Protein AF-A0A8J1Y4T6-F1 (afdb_monomer_lite)

Radius of gyration: 15.31 Å; chains: 1; bounding box: 36×33×43 Å

Foldseek 3Di:
DLLQCCQAAVVVCPPVLQVSQVVLLVVLLVDPLLCCLVPPVVCLVPPVLVLLQLLLVLLQLLLVCVVVCVVVPPPDCQPPGSNGPCSCVSHSVSNVVSNVVSCVVVVCCVRRCDDSNVVSVVSNVVSVVSD

Structure (mmCIF, N/CA/C/O backbone):
data_AF-A0A8J1Y4T6-F1
#
_entry.id   AF-A0A8J1Y4T6-F1
#
loop_
_atom_site.group_PDB
_atom_site.id
_atom_site.type_symbol
_atom_site.label_atom_id
_atom_site.label_alt_id
_atom_site.label_comp_id
_atom_site.label_asym_id
_atom_site.label_entity_id
_atom_site.label_seq_id
_atom_site.pdbx_PDB_ins_code
_atom_site.Cartn_x
_atom_site.Cartn_y
_atom_site.Cartn_z
_atom_site.occupancy
_atom_site.B_iso_or_equiv
_atom_site.auth_seq_id
_atom_site.auth_comp_id
_atom_site.auth_asym_id
_atom_site.auth_atom_id
_atom_site.pdbx_PDB_model_num
ATOM 1 N N . LYS A 1 1 ? 6.161 -9.423 8.020 1.00 68.19 1 LYS A N 1
ATOM 2 C CA . LYS A 1 1 ? 7.197 -10.428 7.652 1.00 68.19 1 LYS A CA 1
ATOM 3 C C . LYS A 1 1 ? 7.017 -10.944 6.219 1.00 68.19 1 LYS A C 1
ATOM 5 O O . LYS A 1 1 ? 7.971 -10.839 5.467 1.00 68.19 1 LYS A O 1
ATOM 10 N N . LEU A 1 2 ? 5.825 -11.404 5.805 1.00 76.69 2 LEU A N 1
ATOM 11 C CA . LEU A 1 2 ? 5.559 -11.824 4.413 1.00 76.69 2 LEU A CA 1
ATOM 12 C C . LEU A 1 2 ? 5.773 -10.702 3.379 1.00 76.69 2 LEU A C 1
ATOM 14 O O . LEU A 1 2 ? 6.491 -10.904 2.408 1.00 76.69 2 LEU A O 1
ATOM 18 N N . SER A 1 3 ? 5.239 -9.502 3.631 1.00 77.81 3 SER A N 1
ATOM 19 C CA . SER A 1 3 ? 5.452 -8.324 2.770 1.00 77.81 3 SER A CA 1
ATOM 20 C C . SER A 1 3 ? 6.937 -8.012 2.548 1.00 77.81 3 SER A C 1
ATOM 22 O O . SER A 1 3 ? 7.369 -7.807 1.420 1.00 77.81 3 SER A O 1
ATOM 24 N N . GLY A 1 4 ? 7.744 -8.059 3.611 1.00 80.00 4 GLY A N 1
ATOM 25 C CA . GLY A 1 4 ? 9.195 -7.871 3.528 1.00 80.00 4 GLY A CA 1
ATOM 26 C C . GLY A 1 4 ? 9.915 -8.967 2.734 1.00 80.00 4 GLY A C 1
ATOM 27 O O . GLY A 1 4 ? 10.877 -8.674 2.029 1.00 80.00 4 GLY A O 1
ATOM 28 N N . LEU A 1 5 ? 9.441 -10.215 2.800 1.00 80.44 5 LEU A N 1
ATOM 29 C CA . LEU A 1 5 ? 9.997 -11.319 2.011 1.00 80.44 5 LEU A CA 1
ATOM 30 C C . LEU A 1 5 ? 9.659 -11.183 0.524 1.00 80.44 5 LEU A C 1
ATOM 32 O O . LEU A 1 5 ? 10.556 -11.349 -0.297 1.00 80.44 5 LEU A O 1
ATOM 36 N N . LEU A 1 6 ? 8.420 -10.820 0.179 1.00 80.75 6 LEU A N 1
ATOM 37 C CA . LEU A 1 6 ? 8.033 -10.518 -1.206 1.00 80.75 6 LEU A CA 1
ATOM 38 C C . LEU A 1 6 ? 8.850 -9.343 -1.755 1.00 80.75 6 LEU A C 1
ATOM 40 O O . LEU A 1 6 ? 9.384 -9.427 -2.857 1.00 80.75 6 LEU A O 1
ATOM 44 N N . ARG A 1 7 ? 9.046 -8.302 -0.937 1.00 80.81 7 ARG A N 1
ATOM 45 C CA . ARG A 1 7 ? 9.883 -7.140 -1.260 1.00 80.81 7 ARG A CA 1
ATOM 46 C C . ARG A 1 7 ? 11.321 -7.513 -1.601 1.00 80.81 7 ARG A C 1
ATOM 48 O O . ARG A 1 7 ? 11.909 -6.947 -2.513 1.00 80.81 7 ARG A O 1
ATOM 55 N N . GLN A 1 8 ? 11.912 -8.461 -0.882 1.00 82.38 8 GLN A N 1
ATOM 56 C CA . GLN A 1 8 ? 13.320 -8.817 -1.074 1.00 82.38 8 GLN A CA 1
ATOM 57 C C . GLN A 1 8 ? 13.532 -9.950 -2.083 1.00 82.38 8 GLN A C 1
ATOM 59 O O . GLN A 1 8 ? 14.564 -9.991 -2.748 1.00 82.38 8 GLN A O 1
ATOM 64 N N . LYS A 1 9 ? 12.595 -10.898 -2.168 1.00 81.94 9 LYS A N 1
ATOM 65 C CA . LYS A 1 9 ? 12.796 -12.196 -2.823 1.00 81.94 9 LYS A CA 1
ATOM 66 C C . LYS A 1 9 ? 11.585 -12.642 -3.642 1.00 81.94 9 LYS A C 1
ATOM 68 O O . LYS A 1 9 ? 11.276 -13.828 -3.652 1.00 81.94 9 LYS A O 1
ATOM 73 N N . ILE A 1 10 ? 10.921 -11.731 -4.356 1.00 81.31 10 ILE A N 1
ATOM 74 C CA . ILE A 1 10 ? 9.754 -12.064 -5.194 1.00 81.31 10 ILE A CA 1
ATOM 75 C C . ILE A 1 10 ? 9.993 -13.268 -6.120 1.00 81.31 10 ILE A C 1
ATOM 77 O O . ILE A 1 10 ? 9.149 -14.151 -6.214 1.00 81.31 10 ILE A O 1
ATOM 81 N N . THR A 1 11 ? 11.182 -13.384 -6.717 1.00 80.44 11 THR A N 1
ATOM 82 C CA . THR A 1 11 ? 11.516 -14.496 -7.622 1.00 80.44 11 THR A CA 1
ATOM 83 C C . THR A 1 11 ? 11.530 -15.863 -6.935 1.00 80.44 11 THR A C 1
ATOM 85 O O . THR A 1 11 ? 11.382 -16.872 -7.611 1.00 80.44 11 THR A O 1
ATOM 88 N N . ALA A 1 12 ? 11.708 -15.918 -5.611 1.00 81.50 12 ALA A N 1
ATOM 89 C CA . ALA A 1 12 ? 11.666 -17.167 -4.851 1.00 81.50 12 ALA A CA 1
ATOM 90 C C . ALA A 1 12 ? 10.235 -17.686 -4.631 1.00 81.50 12 ALA A C 1
ATOM 92 O O . ALA A 1 12 ? 10.074 -18.852 -4.290 1.00 81.50 12 ALA A O 1
ATOM 93 N N . PHE A 1 13 ? 9.217 -16.839 -4.815 1.00 80.69 13 PHE A N 1
ATOM 94 C CA . PHE A 1 13 ? 7.813 -17.227 -4.676 1.00 80.69 13 PHE A CA 1
ATOM 95 C C . PHE A 1 13 ? 7.242 -17.828 -5.967 1.00 80.69 13 PHE A C 1
ATOM 97 O O . PHE A 1 13 ? 6.284 -18.587 -5.898 1.00 80.69 13 PHE A O 1
ATOM 104 N N . GLY A 1 14 ? 7.817 -17.532 -7.138 1.00 81.69 14 GLY A N 1
ATOM 105 C CA . GLY A 1 14 ? 7.361 -18.102 -8.411 1.00 81.69 14 GLY A CA 1
ATOM 106 C C . GLY A 1 14 ? 5.852 -17.922 -8.626 1.00 81.69 14 GLY A C 1
ATOM 107 O O . GLY A 1 14 ? 5.351 -16.801 -8.589 1.00 81.69 14 GLY A O 1
ATOM 108 N N . HIS A 1 15 ? 5.129 -19.028 -8.815 1.00 80.25 15 HIS A N 1
ATOM 109 C CA . HIS A 1 15 ? 3.671 -19.026 -8.996 1.00 80.25 15 HIS A CA 1
ATOM 110 C C . HIS A 1 15 ? 2.874 -18.721 -7.711 1.00 80.25 15 HIS A C 1
ATOM 112 O O . HIS A 1 15 ? 1.699 -18.374 -7.796 1.00 80.25 15 HIS A O 1
ATOM 118 N N . ASP A 1 16 ? 3.494 -18.776 -6.527 1.00 86.94 16 ASP A N 1
ATOM 119 C CA . ASP A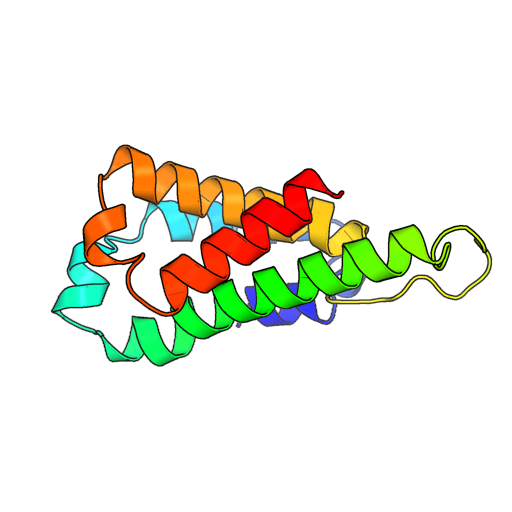 1 16 ? 2.823 -18.532 -5.240 1.00 86.94 16 ASP A CA 1
ATOM 120 C C . ASP A 1 16 ? 2.734 -17.039 -4.868 1.00 86.94 16 ASP A C 1
ATOM 122 O O . ASP A 1 16 ? 2.196 -16.684 -3.809 1.00 86.94 16 ASP A O 1
ATOM 126 N N . VAL A 1 17 ? 3.250 -16.142 -5.721 1.00 88.69 17 VAL A N 1
ATOM 127 C CA . VAL A 1 17 ? 3.143 -14.684 -5.530 1.00 88.69 17 VAL A CA 1
ATOM 128 C C . VAL A 1 17 ? 1.676 -14.272 -5.428 1.00 88.69 17 VAL A C 1
ATOM 130 O O . VAL A 1 17 ? 1.316 -13.583 -4.475 1.00 88.69 17 VAL A O 1
ATOM 133 N N . ASP A 1 18 ? 0.818 -14.759 -6.325 1.00 90.31 18 ASP A N 1
ATOM 134 C CA . ASP A 1 18 ? -0.597 -14.376 -6.369 1.00 90.31 18 ASP A CA 1
ATOM 135 C C . ASP A 1 18 ? -1.342 -14.766 -5.090 1.00 90.31 18 ASP A C 1
ATOM 137 O O . ASP A 1 18 ? -2.093 -13.971 -4.522 1.00 90.31 18 ASP A O 1
ATOM 141 N N . ILE A 1 19 ? -1.105 -15.979 -4.584 1.00 92.44 19 ILE A N 1
ATOM 142 C CA . ILE A 1 19 ? -1.717 -16.451 -3.335 1.00 92.44 19 ILE A CA 1
ATOM 143 C C . ILE A 1 19 ? -1.222 -15.602 -2.161 1.00 92.44 19 ILE A C 1
ATOM 145 O O . ILE A 1 19 ? -2.018 -15.160 -1.332 1.00 92.44 19 ILE A O 1
ATOM 149 N N . SER A 1 20 ? 0.081 -15.321 -2.112 1.00 92.44 20 SER A N 1
ATOM 150 C CA . SER A 1 20 ? 0.685 -14.505 -1.055 1.00 92.44 20 SER A CA 1
ATOM 151 C C . SER A 1 20 ? 0.136 -13.074 -1.046 1.00 92.44 20 SER A C 1
ATOM 153 O O . SER A 1 20 ? -0.158 -12.528 0.019 1.00 92.44 20 SER A O 1
ATOM 155 N N . VAL A 1 21 ? -0.046 -12.477 -2.225 1.00 94.19 21 VAL A N 1
ATOM 156 C CA . VAL A 1 21 ? -0.623 -11.139 -2.402 1.00 94.19 21 VAL A CA 1
ATOM 157 C C . VAL A 1 21 ? -2.090 -11.125 -1.993 1.00 94.19 21 VAL A C 1
ATOM 159 O O . VAL A 1 21 ? -2.482 -10.265 -1.204 1.00 94.19 21 VAL A O 1
ATOM 162 N N . ARG A 1 22 ? -2.883 -12.115 -2.417 1.00 94.75 22 ARG A N 1
ATOM 163 C CA . ARG A 1 22 ? -4.285 -12.251 -1.993 1.00 94.75 22 ARG A CA 1
ATOM 164 C C . ARG A 1 22 ? -4.416 -12.370 -0.479 1.00 94.75 22 ARG A C 1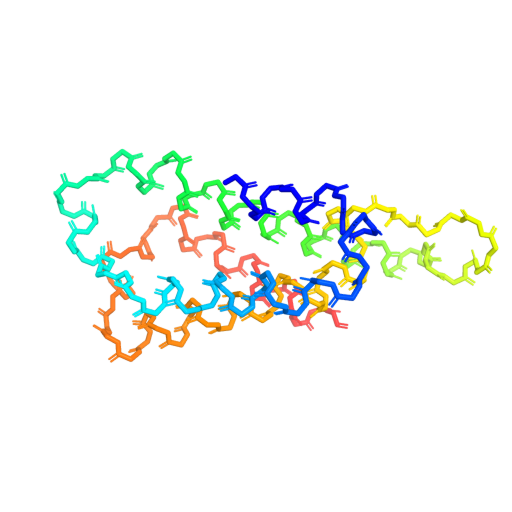
ATOM 166 O O . ARG A 1 22 ? -5.268 -11.709 0.106 1.00 94.75 22 ARG A O 1
ATOM 173 N N . CYS A 1 23 ? -3.548 -13.143 0.173 1.00 94.69 23 CYS A N 1
ATOM 174 C CA . CYS A 1 23 ? -3.519 -13.228 1.633 1.00 94.69 23 CYS A CA 1
ATOM 175 C C . CYS A 1 23 ? -3.279 -11.856 2.279 1.00 94.69 23 CYS A C 1
ATOM 177 O O . CYS A 1 23 ? -3.985 -11.493 3.220 1.00 94.69 23 CYS A O 1
ATOM 179 N N . LEU A 1 24 ? -2.326 -11.069 1.765 1.00 95.00 24 LEU A N 1
ATOM 180 C CA . LEU A 1 24 ? -2.088 -9.706 2.252 1.00 95.00 24 LEU A CA 1
ATOM 181 C C . LEU A 1 24 ? -3.307 -8.806 2.034 1.00 95.00 24 LEU A C 1
ATOM 183 O O . LEU A 1 24 ? -3.702 -8.097 2.954 1.00 95.00 24 LEU A O 1
ATOM 187 N N . GLN A 1 25 ? -3.929 -8.860 0.857 1.00 96.31 25 GLN A N 1
ATOM 188 C CA . GLN A 1 25 ? -5.119 -8.068 0.550 1.00 96.31 25 GLN A CA 1
ATOM 189 C C . GLN A 1 25 ? -6.288 -8.409 1.480 1.00 96.31 25 GLN A C 1
ATOM 191 O O . GLN A 1 25 ? -6.903 -7.492 2.016 1.00 96.31 25 GLN A O 1
ATOM 196 N N . CYS A 1 26 ? -6.563 -9.694 1.719 1.00 96.62 26 CYS A N 1
ATOM 197 C CA . CYS A 1 26 ? -7.615 -10.131 2.639 1.00 96.62 26 CYS A CA 1
ATOM 198 C C . CYS A 1 26 ? -7.339 -9.687 4.080 1.00 96.62 26 CYS A C 1
ATOM 200 O O . CYS A 1 26 ? -8.248 -9.219 4.759 1.00 96.62 26 CYS A O 1
ATOM 202 N N . LEU A 1 27 ? -6.090 -9.798 4.543 1.00 94.69 27 LEU A N 1
ATOM 203 C CA . LEU A 1 27 ? -5.712 -9.350 5.885 1.00 94.69 27 LEU A CA 1
ATOM 204 C C . LEU A 1 27 ? -5.859 -7.836 6.045 1.00 94.69 27 LEU A C 1
ATOM 206 O O . LEU A 1 27 ? -6.339 -7.387 7.078 1.00 94.69 27 LEU A O 1
ATOM 210 N N . VAL A 1 28 ? -5.495 -7.057 5.025 1.00 95.06 28 VAL A N 1
ATOM 211 C CA . VAL A 1 28 ? -5.690 -5.600 5.017 1.00 95.06 28 VAL A CA 1
ATOM 212 C C . VAL A 1 28 ? -7.165 -5.234 5.183 1.00 95.06 28 VAL A C 1
ATOM 214 O O . VAL A 1 28 ? -7.482 -4.381 6.005 1.00 95.06 28 VAL A O 1
ATOM 217 N N . GLN A 1 29 ? -8.065 -5.922 4.478 1.00 95.50 29 GLN A N 1
ATOM 218 C CA . GLN A 1 29 ? -9.515 -5.694 4.576 1.00 95.50 29 GLN A CA 1
ATOM 219 C C . GLN A 1 29 ? -10.105 -6.125 5.929 1.00 95.50 29 GLN A C 1
ATOM 221 O O . GLN A 1 29 ? -11.181 -5.676 6.312 1.00 95.50 29 GLN A O 1
ATOM 226 N N . ALA A 1 30 ? -9.420 -6.999 6.669 1.00 95.00 30 ALA A N 1
ATOM 227 C CA . ALA A 1 30 ? -9.864 -7.463 7.982 1.00 95.00 30 ALA A CA 1
ATOM 228 C C . ALA A 1 30 ? -9.436 -6.535 9.136 1.00 95.00 30 ALA A C 1
ATOM 230 O O . ALA A 1 30 ? -9.843 -6.749 10.277 1.00 95.00 30 ALA A O 1
ATOM 231 N N . ILE A 1 31 ? -8.590 -5.533 8.874 1.00 93.44 31 ILE A N 1
ATOM 232 C CA . ILE A 1 31 ? -8.026 -4.660 9.908 1.00 93.44 31 ILE A CA 1
ATOM 233 C C . ILE A 1 31 ? -8.995 -3.529 10.262 1.00 93.44 31 ILE A C 1
ATOM 235 O O . ILE A 1 31 ? -9.305 -2.694 9.425 1.00 93.44 31 ILE A O 1
ATOM 239 N N . ASP A 1 32 ? -9.381 -3.392 11.528 1.00 95.19 32 ASP A N 1
ATOM 240 C CA . ASP A 1 32 ? -9.983 -2.142 12.007 1.00 95.19 32 ASP A CA 1
ATOM 241 C C . ASP A 1 32 ? -8.874 -1.122 12.312 1.00 95.19 32 ASP A C 1
ATOM 243 O O . ASP A 1 32 ? -8.234 -1.157 13.368 1.00 95.19 32 ASP A O 1
ATOM 247 N N . ALA A 1 33 ? -8.617 -0.216 11.366 1.00 93.50 33 ALA A N 1
ATOM 248 C CA . ALA A 1 33 ? -7.532 0.752 11.496 1.00 93.50 33 ALA A CA 1
ATOM 249 C C . ALA A 1 33 ? -7.764 1.746 12.644 1.00 93.50 33 ALA A C 1
ATOM 251 O O . ALA A 1 33 ? -6.803 2.135 13.305 1.00 93.50 33 ALA A O 1
ATOM 252 N N . ARG A 1 34 ? -9.020 2.108 12.941 1.00 94.62 34 ARG A N 1
ATOM 253 C CA . ARG A 1 34 ? -9.337 2.994 14.069 1.00 94.62 34 ARG A CA 1
ATOM 254 C C . ARG A 1 34 ? -9.015 2.317 15.396 1.00 94.62 34 ARG A C 1
ATOM 256 O O . ARG A 1 34 ? -8.411 2.938 16.273 1.00 94.62 34 ARG A O 1
ATOM 263 N N . ALA A 1 35 ? -9.391 1.046 15.543 1.00 95.12 35 ALA A N 1
ATOM 264 C CA . ALA A 1 35 ? -9.071 0.274 16.738 1.00 95.12 35 ALA A CA 1
ATOM 265 C C . ALA A 1 35 ? -7.553 0.138 16.932 1.00 95.12 35 ALA A C 1
ATOM 267 O O . ALA A 1 35 ? -7.073 0.310 18.053 1.00 95.12 35 ALA A O 1
ATOM 268 N N . ILE A 1 36 ? -6.795 -0.104 15.854 1.00 94.19 36 ILE A N 1
ATOM 269 C CA . ILE A 1 36 ? -5.328 -0.177 15.916 1.00 94.19 36 ILE A CA 1
ATOM 270 C C . ILE A 1 36 ? -4.724 1.167 16.328 1.00 94.19 36 ILE A C 1
ATOM 272 O O . ILE A 1 36 ? -3.922 1.193 17.258 1.00 94.19 36 ILE A O 1
ATOM 276 N N . THR A 1 37 ? -5.114 2.282 15.702 1.00 93.94 37 THR A N 1
ATOM 277 C CA . THR A 1 37 ? -4.565 3.602 16.057 1.00 93.94 37 THR A CA 1
ATOM 278 C C . THR A 1 37 ? -4.830 3.950 17.521 1.00 93.94 37 THR A C 1
ATOM 280 O O . THR A 1 37 ? -3.952 4.483 18.196 1.00 93.94 37 THR A O 1
ATOM 283 N N . LYS A 1 38 ? -6.026 3.631 18.031 1.00 94.44 38 LYS A N 1
ATOM 284 C CA . LYS A 1 38 ? -6.422 3.979 19.399 1.00 94.44 38 LYS A CA 1
ATOM 285 C C . LYS A 1 38 ? -5.789 3.077 20.458 1.00 94.44 38 LYS A C 1
ATOM 287 O O . LYS A 1 38 ? -5.355 3.574 21.493 1.00 94.44 38 LYS A O 1
ATOM 292 N N . ASN A 1 39 ? -5.791 1.766 20.230 1.00 95.56 39 ASN A N 1
ATOM 293 C CA . ASN A 1 39 ? -5.445 0.784 21.260 1.00 95.56 39 ASN A CA 1
ATOM 294 C C . ASN A 1 39 ? -4.001 0.279 21.148 1.00 95.56 39 ASN A C 1
ATOM 296 O O . ASN A 1 39 ? -3.479 -0.270 22.115 1.00 95.56 39 ASN A O 1
ATOM 300 N N . SER A 1 40 ? -3.372 0.430 19.979 1.00 94.81 40 SER A N 1
ATOM 301 C CA . SER A 1 40 ? -2.050 -0.129 19.673 1.00 94.81 40 SER A CA 1
ATOM 302 C C . SER A 1 40 ? -1.224 0.799 18.759 1.00 94.81 40 SER A C 1
ATOM 304 O O . SER A 1 40 ? -0.799 0.395 17.667 1.00 94.81 40 SER A O 1
ATOM 306 N N . PRO A 1 41 ? -0.989 2.066 19.155 1.00 91.94 41 PRO A N 1
ATOM 307 C CA . PRO A 1 41 ? -0.264 3.047 18.338 1.00 91.94 41 PRO A CA 1
ATOM 308 C C . PRO A 1 41 ? 1.175 2.616 17.996 1.00 91.94 41 PRO A C 1
ATOM 310 O O . PRO A 1 41 ? 1.740 3.030 16.980 1.00 91.94 41 PRO A O 1
ATOM 313 N N . GLU A 1 42 ? 1.782 1.744 18.798 1.00 94.31 42 GLU A N 1
ATOM 314 C CA . GLU A 1 42 ? 3.080 1.131 18.527 1.00 94.31 42 GLU A CA 1
ATOM 315 C C . GLU A 1 42 ? 3.072 0.240 17.276 1.00 94.31 42 GLU A C 1
ATOM 317 O O . GLU A 1 42 ? 4.084 0.171 16.574 1.00 94.31 42 GLU A O 1
ATOM 322 N N . ILE A 1 43 ? 1.944 -0.394 16.935 1.00 90.25 43 ILE A N 1
ATOM 323 C CA . ILE A 1 43 ? 1.796 -1.164 15.689 1.00 90.25 43 ILE A CA 1
ATOM 324 C C . ILE A 1 43 ? 1.798 -0.214 14.492 1.00 90.25 43 ILE A C 1
ATOM 326 O O . ILE A 1 43 ? 2.465 -0.482 13.488 1.00 90.25 43 ILE A O 1
ATOM 330 N N . VAL A 1 44 ? 1.114 0.929 14.609 1.00 92.25 44 VAL A N 1
ATOM 331 C CA . VAL A 1 44 ? 1.133 1.966 13.570 1.00 92.25 44 VAL A CA 1
ATOM 332 C C . VAL A 1 44 ? 2.568 2.432 13.331 1.00 92.25 44 VAL A C 1
ATOM 334 O O . VAL A 1 44 ? 3.040 2.396 12.194 1.00 92.25 44 VAL A O 1
ATOM 337 N N . ARG A 1 45 ? 3.304 2.760 14.401 1.00 91.56 45 ARG A N 1
ATOM 338 C CA . ARG A 1 45 ? 4.705 3.205 14.317 1.00 91.56 45 ARG A CA 1
ATOM 339 C C . ARG A 1 45 ? 5.669 2.145 13.787 1.00 91.56 45 ARG A C 1
ATOM 341 O O . ARG A 1 45 ? 6.542 2.470 12.992 1.00 91.56 45 ARG A O 1
ATOM 348 N N . SER A 1 46 ? 5.556 0.900 14.239 1.00 92.44 46 SER A N 1
ATOM 349 C CA . SER A 1 46 ? 6.537 -0.152 13.929 1.00 92.44 46 SER A CA 1
ATOM 350 C C . SER A 1 46 ? 6.248 -0.915 12.637 1.00 92.44 46 SER A C 1
ATOM 352 O O . SER A 1 46 ? 7.156 -1.534 12.085 1.00 92.44 46 SER A O 1
ATOM 354 N N . SER A 1 47 ? 5.002 -0.894 12.151 1.00 90.94 47 SER A N 1
ATOM 355 C CA . SER A 1 47 ? 4.573 -1.714 11.011 1.00 90.94 47 SER A CA 1
ATOM 356 C C . SER A 1 47 ? 3.944 -0.900 9.883 1.00 90.94 47 SER A C 1
ATOM 358 O O . SER A 1 47 ? 4.398 -1.007 8.744 1.00 90.94 47 SER A O 1
ATOM 360 N N . ILE A 1 48 ? 2.938 -0.068 10.175 1.00 93.31 48 ILE A N 1
ATOM 361 C CA . ILE A 1 48 ? 2.214 0.683 9.134 1.00 93.31 48 ILE A CA 1
ATOM 362 C C . ILE A 1 48 ? 3.083 1.810 8.565 1.00 93.31 48 ILE A C 1
ATOM 364 O O . ILE A 1 48 ? 3.260 1.891 7.351 1.00 93.31 48 ILE A O 1
ATOM 368 N N . HIS A 1 49 ? 3.699 2.625 9.425 1.00 93.94 49 HIS A N 1
ATOM 369 C CA . HIS A 1 49 ? 4.594 3.708 9.007 1.00 93.94 49 HIS A CA 1
ATOM 370 C C . HIS A 1 49 ? 5.725 3.218 8.094 1.00 93.94 49 HIS A C 1
ATOM 372 O O . HIS A 1 49 ? 5.850 3.740 6.981 1.00 93.94 49 HIS A O 1
ATOM 378 N N . PRO A 1 50 ? 6.521 2.202 8.488 1.00 94.00 50 PRO A N 1
ATOM 379 C CA . PRO A 1 50 ? 7.583 1.690 7.637 1.00 94.00 50 PRO A CA 1
ATOM 380 C C . PRO A 1 50 ? 7.054 1.081 6.342 1.00 94.00 50 PRO A C 1
ATOM 382 O O . PRO A 1 50 ? 7.727 1.180 5.324 1.00 94.00 50 PRO A O 1
ATOM 385 N N . PHE A 1 51 ? 5.872 0.455 6.339 1.00 94.25 51 PHE A N 1
ATOM 386 C CA . PHE A 1 51 ? 5.294 -0.086 5.108 1.00 94.25 51 PHE A CA 1
ATOM 387 C C . PHE A 1 51 ? 5.044 1.015 4.069 1.00 94.25 51 PHE A C 1
ATOM 389 O O . PHE A 1 51 ? 5.545 0.907 2.953 1.00 94.25 51 PHE A O 1
ATOM 396 N N . PHE A 1 52 ? 4.344 2.089 4.442 1.00 96.25 52 PHE A N 1
ATOM 397 C CA . PHE A 1 52 ? 4.048 3.196 3.525 1.00 96.25 52 PHE A CA 1
ATOM 398 C C . PHE A 1 52 ? 5.301 3.969 3.102 1.00 96.25 52 PHE A C 1
ATOM 400 O O . PHE A 1 52 ? 5.420 4.343 1.939 1.00 96.25 52 PHE A O 1
ATOM 407 N N . HIS A 1 53 ? 6.260 4.172 4.009 1.00 95.81 53 HIS A N 1
ATOM 408 C CA . HIS A 1 53 ? 7.526 4.823 3.659 1.00 95.81 53 HIS A CA 1
ATOM 409 C C . HIS A 1 53 ? 8.345 3.979 2.678 1.00 95.81 53 HIS A C 1
ATOM 411 O O . HIS A 1 53 ? 8.769 4.490 1.647 1.00 95.81 53 HIS A O 1
ATOM 417 N N . ASN A 1 54 ? 8.485 2.674 2.935 1.00 94.75 54 ASN A N 1
ATOM 418 C CA . ASN A 1 54 ? 9.156 1.775 1.995 1.00 94.75 54 ASN A CA 1
ATOM 419 C C . ASN A 1 54 ? 8.425 1.722 0.649 1.00 94.75 54 ASN A C 1
ATOM 421 O O . ASN A 1 54 ? 9.080 1.704 -0.383 1.00 94.75 54 ASN A O 1
ATOM 425 N N . ALA A 1 55 ? 7.088 1.725 0.644 1.00 95.25 55 ALA A N 1
ATOM 426 C CA . ALA A 1 55 ? 6.301 1.759 -0.585 1.00 95.25 55 ALA A CA 1
ATOM 427 C C . ALA A 1 55 ? 6.568 3.033 -1.403 1.00 95.25 55 ALA A C 1
ATOM 429 O O . ALA A 1 55 ? 6.750 2.955 -2.616 1.00 95.25 55 ALA A O 1
ATOM 430 N N . ALA A 1 56 ? 6.628 4.193 -0.741 1.00 96.12 56 ALA A N 1
ATOM 431 C CA . ALA A 1 56 ? 6.976 5.456 -1.381 1.00 96.12 56 ALA A CA 1
ATOM 432 C C . ALA A 1 56 ? 8.388 5.408 -1.985 1.00 96.12 56 ALA A C 1
ATOM 434 O O . ALA A 1 56 ? 8.564 5.736 -3.158 1.00 96.12 56 ALA A O 1
ATOM 435 N N . ASP A 1 57 ? 9.378 4.960 -1.210 1.00 94.19 57 ASP A N 1
ATOM 436 C CA . ASP A 1 57 ? 10.771 4.880 -1.653 1.00 94.19 57 ASP A CA 1
ATOM 437 C C . ASP A 1 57 ? 10.948 3.883 -2.809 1.00 94.19 57 ASP A C 1
ATOM 439 O O . ASP A 1 57 ? 11.623 4.188 -3.794 1.00 94.19 57 ASP A O 1
ATOM 443 N N . ASP A 1 58 ? 10.302 2.716 -2.734 1.00 91.81 58 ASP A N 1
ATOM 444 C CA . ASP A 1 58 ? 10.339 1.680 -3.771 1.00 91.81 58 ASP A CA 1
ATOM 445 C C . ASP A 1 58 ? 9.762 2.190 -5.100 1.00 91.81 58 ASP A C 1
ATOM 447 O O . ASP A 1 58 ? 10.357 1.975 -6.162 1.00 91.81 58 ASP A O 1
ATOM 451 N N . LEU A 1 59 ? 8.632 2.906 -5.055 1.00 94.06 59 LEU A N 1
ATOM 452 C CA . LEU A 1 59 ? 8.009 3.504 -6.238 1.00 94.06 59 LEU A CA 1
ATOM 453 C C . LEU A 1 59 ? 8.868 4.623 -6.827 1.00 94.06 59 LEU A C 1
ATOM 455 O O . LEU A 1 59 ? 9.115 4.621 -8.031 1.00 94.06 59 LEU A O 1
ATOM 459 N N . LEU A 1 60 ? 9.380 5.538 -5.997 1.00 93.00 60 LEU A N 1
ATOM 460 C CA . LEU A 1 60 ? 10.258 6.624 -6.448 1.00 93.00 60 LEU A CA 1
ATOM 461 C C . LEU A 1 60 ? 11.528 6.085 -7.114 1.00 93.00 60 LEU A C 1
ATOM 463 O O . LEU A 1 60 ? 11.932 6.562 -8.175 1.00 93.00 60 LEU A O 1
ATOM 467 N N . GLN A 1 61 ? 12.139 5.054 -6.530 1.00 90.88 61 GLN A N 1
ATOM 468 C CA . GLN A 1 61 ? 13.292 4.388 -7.128 1.00 90.88 61 GLN A CA 1
ATOM 469 C C . GLN A 1 61 ? 12.926 3.686 -8.437 1.00 90.88 61 GLN A C 1
ATOM 471 O O . GLN A 1 61 ? 13.699 3.729 -9.391 1.00 90.88 61 GLN A O 1
ATOM 476 N N . THR A 1 62 ? 11.752 3.057 -8.519 1.00 89.25 62 THR A N 1
ATOM 477 C CA . THR A 1 62 ? 11.281 2.410 -9.753 1.00 89.25 62 THR A CA 1
ATOM 478 C C . THR A 1 62 ? 11.084 3.430 -10.876 1.00 89.25 62 THR A C 1
ATOM 480 O O . THR A 1 62 ? 11.610 3.220 -11.968 1.00 89.25 62 THR A O 1
ATOM 483 N N . VAL A 1 63 ? 10.435 4.567 -10.593 1.00 89.56 63 VAL A N 1
ATOM 484 C CA . VAL A 1 63 ? 10.300 5.704 -11.523 1.00 89.56 63 VAL A CA 1
ATOM 485 C C . VAL A 1 63 ? 11.671 6.181 -11.998 1.00 89.56 63 VAL A C 1
ATOM 487 O O . VAL A 1 63 ? 11.910 6.280 -13.199 1.00 89.56 63 VAL A O 1
ATOM 490 N N . HIS A 1 64 ? 12.600 6.423 -11.070 1.00 89.44 64 HIS A N 1
ATOM 491 C CA . HIS A 1 64 ? 13.949 6.868 -11.415 1.00 89.44 64 HIS A CA 1
ATOM 492 C C . HIS A 1 64 ? 14.656 5.877 -12.353 1.00 89.44 64 HIS A C 1
ATOM 494 O O . HIS A 1 64 ? 15.225 6.269 -13.370 1.00 89.44 64 HIS A O 1
ATOM 500 N N . ASN A 1 65 ? 14.566 4.579 -12.052 1.00 86.38 65 ASN A N 1
ATOM 501 C CA . ASN A 1 65 ? 15.156 3.519 -12.868 1.00 86.38 65 ASN A CA 1
ATOM 502 C C . ASN A 1 65 ? 14.551 3.446 -14.278 1.00 86.38 65 ASN A C 1
ATOM 504 O O . ASN A 1 65 ? 15.274 3.148 -15.231 1.00 86.38 65 ASN A O 1
ATOM 508 N N . LEU A 1 66 ? 13.247 3.708 -14.416 1.00 83.81 66 LEU A N 1
ATOM 509 C CA . LEU A 1 66 ? 12.569 3.794 -15.712 1.00 83.81 66 LEU A CA 1
ATOM 510 C C . LEU A 1 66 ? 13.074 4.997 -16.514 1.00 83.81 66 LEU A C 1
ATOM 512 O O . LEU A 1 66 ? 13.451 4.838 -17.673 1.00 83.81 66 LEU A O 1
ATOM 516 N N . GLN A 1 67 ? 13.163 6.168 -15.883 1.00 86.62 67 GLN A N 1
ATOM 517 C CA . GLN A 1 67 ? 13.591 7.411 -16.532 1.00 86.62 67 GLN A CA 1
ATOM 518 C C . GLN A 1 67 ? 15.026 7.351 -17.068 1.00 86.62 67 GLN A C 1
ATOM 520 O O . GLN A 1 67 ? 15.294 7.856 -18.154 1.00 86.62 67 GLN A O 1
ATOM 525 N N . ILE A 1 68 ? 15.949 6.705 -16.349 1.00 85.81 68 ILE A N 1
ATOM 526 C CA . ILE A 1 68 ? 17.344 6.555 -16.801 1.00 85.81 68 ILE A CA 1
ATOM 527 C C . ILE A 1 68 ? 17.545 5.389 -17.786 1.00 85.81 68 ILE A C 1
ATOM 529 O O . ILE A 1 68 ? 18.681 5.044 -18.104 1.00 85.81 68 ILE A O 1
ATOM 533 N N . GLY A 1 69 ? 16.468 4.730 -18.235 1.00 78.31 69 GLY A N 1
ATOM 534 C CA . GLY A 1 69 ? 16.551 3.598 -19.162 1.00 78.31 69 GLY A CA 1
ATOM 535 C C . GLY A 1 69 ? 17.195 2.348 -18.554 1.00 78.31 69 GLY A C 1
ATOM 536 O O . GLY A 1 69 ? 17.699 1.483 -19.273 1.00 78.31 69 GLY A O 1
ATOM 537 N N . ARG A 1 70 ? 17.185 2.191 -17.222 1.00 71.25 70 ARG A N 1
ATOM 538 C CA . ARG A 1 70 ? 17.847 1.052 -16.560 1.00 71.25 70 ARG A CA 1
ATOM 539 C C . ARG A 1 70 ? 17.241 -0.297 -16.955 1.00 71.25 70 ARG A C 1
ATOM 541 O O . ARG A 1 70 ? 17.919 -1.319 -16.886 1.00 71.25 70 ARG A O 1
ATOM 548 N N . PHE A 1 71 ? 15.988 -0.294 -17.409 1.00 66.62 71 PHE A N 1
ATOM 549 C CA . PHE A 1 71 ? 15.271 -1.485 -17.866 1.00 66.62 71 PHE A CA 1
ATOM 550 C C . PHE A 1 71 ? 15.390 -1.753 -19.379 1.00 66.62 71 PHE A C 1
ATOM 552 O O . PHE A 1 71 ? 15.056 -2.852 -19.813 1.00 66.62 71 PHE A O 1
ATOM 559 N N . SER A 1 72 ? 15.897 -0.814 -20.194 1.00 57.97 72 SER A N 1
ATOM 560 C CA . SER A 1 72 ? 15.993 -0.989 -21.658 1.00 57.97 72 SER A CA 1
ATOM 561 C C . SER A 1 72 ? 17.164 -1.868 -22.125 1.00 57.97 72 SER A C 1
ATOM 563 O O . SER A 1 72 ? 17.202 -2.284 -23.283 1.00 57.97 72 SER A O 1
ATOM 565 N N . HIS A 1 73 ? 18.104 -2.220 -21.243 1.00 54.94 73 HIS A N 1
ATOM 566 C CA . HIS A 1 73 ? 19.222 -3.118 -21.559 1.00 54.94 73 HIS A CA 1
ATOM 567 C C . HIS A 1 73 ? 18.929 -4.551 -21.077 1.00 54.94 73 HIS A C 1
ATOM 569 O O . HIS A 1 73 ? 19.412 -5.018 -20.047 1.00 54.94 73 HIS A O 1
ATOM 575 N N . VAL A 1 74 ? 18.096 -5.254 -21.851 1.00 53.91 74 VAL A N 1
ATOM 576 C CA . VAL A 1 74 ? 17.445 -6.550 -21.548 1.00 53.91 74 VAL A CA 1
ATOM 577 C C . VAL A 1 74 ? 18.390 -7.768 -21.636 1.00 53.91 74 VAL A C 1
ATOM 579 O O . VAL A 1 74 ? 18.025 -8.831 -22.128 1.00 53.91 74 VAL A O 1
ATOM 582 N N . LYS A 1 75 ? 19.630 -7.679 -21.143 1.00 48.06 75 LYS A N 1
ATOM 583 C CA . LYS A 1 75 ? 20.478 -8.872 -20.948 1.00 48.06 75 LYS A CA 1
ATOM 584 C C . LYS A 1 75 ? 21.214 -8.818 -19.611 1.00 48.06 75 LYS A C 1
ATOM 586 O O . LYS A 1 75 ? 22.374 -8.442 -19.538 1.00 48.06 75 LYS A O 1
ATOM 591 N N . GLY A 1 76 ? 20.527 -9.255 -18.553 1.00 48.47 76 GLY A N 1
ATOM 592 C CA . GLY A 1 76 ? 21.173 -9.789 -17.345 1.00 48.47 76 GLY A CA 1
ATOM 593 C C . GLY A 1 76 ? 21.013 -8.991 -16.050 1.00 48.47 76 GLY A C 1
ATOM 594 O O . GLY A 1 76 ? 21.120 -9.586 -14.982 1.00 48.47 76 GLY A O 1
ATOM 595 N N . THR A 1 77 ? 20.683 -7.699 -16.100 1.00 46.56 77 THR A N 1
ATOM 596 C CA . THR A 1 77 ? 20.543 -6.845 -14.902 1.00 46.56 77 THR A CA 1
ATOM 597 C C . THR A 1 77 ? 19.104 -6.390 -14.679 1.00 46.56 77 THR A C 1
ATOM 599 O O . THR A 1 77 ? 18.828 -5.205 -14.527 1.00 46.56 77 THR A O 1
ATOM 602 N N . ILE A 1 78 ? 18.164 -7.340 -14.630 1.00 56.44 78 ILE A N 1
ATOM 603 C CA . ILE A 1 78 ? 16.869 -7.070 -13.991 1.00 56.44 78 ILE A CA 1
ATOM 604 C C . ILE A 1 78 ? 17.184 -6.765 -12.533 1.00 56.44 78 ILE A C 1
ATOM 606 O O . ILE A 1 78 ? 17.820 -7.565 -11.845 1.00 56.44 78 ILE A O 1
ATOM 610 N N . THR A 1 79 ? 16.781 -5.599 -12.061 1.00 55.97 79 THR A N 1
ATOM 611 C CA . THR A 1 79 ? 16.971 -5.218 -10.667 1.00 55.97 79 THR A CA 1
ATOM 612 C C . THR A 1 79 ? 16.072 -6.098 -9.836 1.00 55.97 79 THR A C 1
ATOM 614 O O . THR A 1 79 ? 14.867 -5.914 -9.844 1.00 55.97 79 THR A O 1
ATOM 617 N N . ARG A 1 80 ? 16.636 -7.129 -9.208 1.00 61.62 80 ARG A N 1
ATOM 618 C CA . ARG A 1 80 ? 15.875 -8.112 -8.433 1.00 61.62 80 ARG A CA 1
ATOM 619 C C . ARG A 1 80 ? 15.502 -7.501 -7.081 1.00 61.62 80 ARG A C 1
ATOM 621 O O . ARG A 1 80 ? 16.367 -6.948 -6.407 1.00 61.62 80 ARG A O 1
ATOM 628 N N . GLY A 1 81 ? 14.235 -7.615 -6.680 1.00 65.75 81 GLY A N 1
ATOM 629 C CA . GLY A 1 81 ? 13.746 -7.168 -5.370 1.00 65.75 81 GLY A CA 1
ATOM 630 C C . GLY A 1 81 ? 12.837 -5.935 -5.423 1.00 65.75 81 GLY A C 1
ATOM 631 O O . GLY A 1 81 ? 12.021 -5.799 -6.333 1.00 65.75 81 GLY A O 1
ATOM 632 N N . ALA A 1 82 ? 12.978 -5.055 -4.429 1.00 60.97 82 ALA A N 1
ATOM 633 C CA . ALA A 1 82 ? 11.991 -4.039 -4.043 1.00 60.97 82 ALA A CA 1
ATOM 634 C C . ALA A 1 82 ? 11.723 -2.940 -5.085 1.00 60.97 82 ALA A C 1
ATOM 636 O O . ALA A 1 82 ? 10.696 -2.279 -5.039 1.00 60.97 82 ALA A O 1
ATOM 637 N N . THR A 1 83 ? 12.647 -2.745 -6.024 1.00 70.56 83 THR A N 1
ATOM 638 C CA . THR A 1 83 ? 12.577 -1.717 -7.078 1.00 70.56 83 THR A CA 1
ATOM 639 C C . THR A 1 83 ? 12.454 -2.334 -8.472 1.00 70.56 83 THR A C 1
ATOM 641 O O . THR A 1 83 ? 12.739 -1.694 -9.484 1.00 70.56 83 THR A O 1
ATOM 644 N N . SER A 1 84 ? 12.086 -3.619 -8.524 1.00 79.56 84 SER A N 1
ATOM 645 C CA . SER A 1 84 ? 11.741 -4.308 -9.765 1.00 79.56 84 SER A CA 1
ATOM 646 C C . SER A 1 84 ? 10.341 -3.907 -10.219 1.00 79.56 84 SER A C 1
ATOM 648 O O . SER A 1 84 ? 9.432 -3.778 -9.396 1.00 79.56 84 SER A O 1
ATOM 650 N N . VAL A 1 85 ? 10.157 -3.768 -11.534 1.00 81.62 85 VAL A N 1
ATOM 651 C CA . VAL A 1 85 ? 8.828 -3.541 -12.125 1.00 81.62 85 VAL A CA 1
ATOM 652 C C . VAL A 1 85 ? 7.877 -4.683 -11.748 1.00 81.62 85 VAL A C 1
ATOM 654 O O . VAL A 1 85 ? 6.734 -4.421 -11.386 1.00 81.62 85 VAL A O 1
ATOM 657 N N . ASP A 1 86 ? 8.374 -5.925 -11.711 1.00 84.62 86 ASP A N 1
ATOM 658 C CA . ASP A 1 86 ? 7.600 -7.101 -11.300 1.00 84.62 86 ASP A CA 1
ATOM 659 C C . ASP A 1 86 ? 7.092 -6.994 -9.858 1.00 84.62 86 ASP A C 1
ATOM 661 O O . ASP A 1 86 ? 5.924 -7.260 -9.599 1.00 84.62 86 ASP A O 1
ATOM 665 N N . TYR A 1 87 ? 7.928 -6.577 -8.901 1.00 87.44 87 TYR A N 1
ATOM 666 C CA . TYR A 1 87 ? 7.486 -6.405 -7.513 1.00 87.44 87 TYR A CA 1
ATOM 667 C C . TYR A 1 87 ? 6.456 -5.289 -7.373 1.00 87.44 87 TYR A C 1
ATOM 669 O O . TYR A 1 87 ? 5.447 -5.470 -6.686 1.00 87.44 87 TYR A O 1
ATOM 677 N N . VAL A 1 88 ? 6.684 -4.152 -8.033 1.00 90.31 88 VAL A N 1
ATOM 678 C CA . VAL A 1 88 ? 5.725 -3.046 -8.007 1.00 90.31 88 VAL A CA 1
ATOM 679 C C . VAL A 1 88 ? 4.381 -3.509 -8.566 1.00 90.31 88 VAL A C 1
ATOM 681 O O . VAL A 1 88 ? 3.362 -3.373 -7.889 1.00 90.31 88 VAL A O 1
ATOM 684 N N . HIS A 1 89 ? 4.386 -4.117 -9.751 1.00 89.69 89 HIS A N 1
ATOM 685 C CA . HIS A 1 89 ? 3.179 -4.535 -10.452 1.00 89.69 89 HIS A CA 1
ATOM 686 C C . HIS A 1 89 ? 2.443 -5.686 -9.756 1.00 89.69 89 HIS A C 1
ATOM 688 O O . HIS A 1 89 ? 1.242 -5.589 -9.518 1.00 89.69 89 HIS A O 1
ATOM 694 N N . MET A 1 90 ? 3.154 -6.759 -9.404 1.00 91.06 90 MET A N 1
ATOM 695 C CA . MET A 1 90 ? 2.540 -7.987 -8.892 1.00 91.06 90 MET A CA 1
ATOM 696 C C . MET A 1 90 ? 2.196 -7.905 -7.404 1.00 91.06 90 MET A C 1
ATOM 698 O O . MET A 1 90 ? 1.303 -8.613 -6.951 1.00 91.06 90 MET A O 1
ATOM 702 N N . VAL A 1 91 ? 2.898 -7.077 -6.620 1.00 93.38 91 VAL A N 1
ATOM 703 C CA . VAL A 1 91 ? 2.768 -7.071 -5.152 1.00 93.38 91 VAL A CA 1
ATOM 704 C C . VAL A 1 91 ? 2.368 -5.710 -4.610 1.00 93.38 91 VAL A C 1
ATOM 706 O O . VAL A 1 91 ? 1.362 -5.606 -3.907 1.00 93.38 91 VAL A O 1
ATOM 709 N N . LEU A 1 92 ? 3.147 -4.665 -4.895 1.00 94.12 92 LEU A N 1
ATOM 710 C CA . LEU A 1 92 ? 2.971 -3.386 -4.209 1.00 94.12 92 LEU A CA 1
ATOM 711 C C . LEU A 1 92 ? 1.655 -2.703 -4.597 1.00 94.12 92 LEU A C 1
ATOM 713 O O . LEU A 1 92 ? 0.905 -2.302 -3.707 1.00 94.12 92 LEU A O 1
ATOM 717 N N . LEU A 1 93 ? 1.343 -2.617 -5.895 1.00 95.31 93 LEU A N 1
ATOM 718 C CA . LEU A 1 93 ? 0.111 -1.980 -6.375 1.00 95.31 93 LEU A CA 1
ATOM 719 C C . LEU A 1 93 ? -1.157 -2.712 -5.904 1.00 95.31 93 LEU A C 1
ATOM 721 O O . LEU A 1 93 ? -2.035 -2.040 -5.357 1.00 95.31 93 LEU A O 1
ATOM 725 N N . PRO A 1 94 ? -1.279 -4.053 -6.014 1.00 96.62 94 PRO A N 1
ATOM 726 C CA . PRO A 1 94 ? -2.474 -4.751 -5.542 1.00 96.62 94 PRO A CA 1
ATOM 727 C C . PRO A 1 94 ? -2.688 -4.629 -4.029 1.00 96.62 94 PRO A C 1
ATOM 729 O O . PRO A 1 94 ? -3.830 -4.508 -3.575 1.00 96.62 94 PRO A O 1
ATOM 732 N N . VAL A 1 95 ? -1.611 -4.639 -3.233 1.00 96.81 95 VAL A N 1
ATOM 733 C CA . VAL A 1 95 ? -1.708 -4.484 -1.773 1.00 96.81 95 VAL A CA 1
ATOM 734 C C . VAL A 1 95 ? -2.068 -3.046 -1.395 1.00 96.81 95 VAL A C 1
ATOM 736 O O . VAL A 1 95 ? -2.968 -2.862 -0.576 1.00 96.81 95 VAL A O 1
ATOM 739 N N . LEU A 1 96 ? -1.435 -2.034 -2.002 1.00 97.19 96 LEU A N 1
ATOM 740 C CA . LEU A 1 96 ? -1.789 -0.625 -1.779 1.00 97.19 96 LEU A CA 1
ATOM 741 C C . LEU A 1 96 ? -3.234 -0.336 -2.189 1.00 97.19 96 LEU A C 1
ATOM 743 O O . LEU A 1 96 ? -3.948 0.333 -1.448 1.00 97.19 96 LEU A O 1
ATOM 747 N N . SER A 1 97 ? -3.681 -0.876 -3.326 1.00 97.50 97 SER A N 1
ATOM 748 C CA . SER A 1 97 ? -5.061 -0.736 -3.797 1.00 97.50 97 SER A CA 1
ATOM 749 C C . SER A 1 97 ? -6.058 -1.266 -2.766 1.00 97.50 97 SER A C 1
ATOM 751 O O . SER A 1 97 ? -6.971 -0.538 -2.384 1.00 97.50 97 SER A O 1
ATOM 753 N N . SER A 1 98 ? -5.831 -2.475 -2.235 1.00 97.69 98 SER A N 1
ATOM 754 C CA . SER A 1 98 ? -6.664 -3.021 -1.155 1.00 97.69 98 SER A CA 1
ATOM 755 C C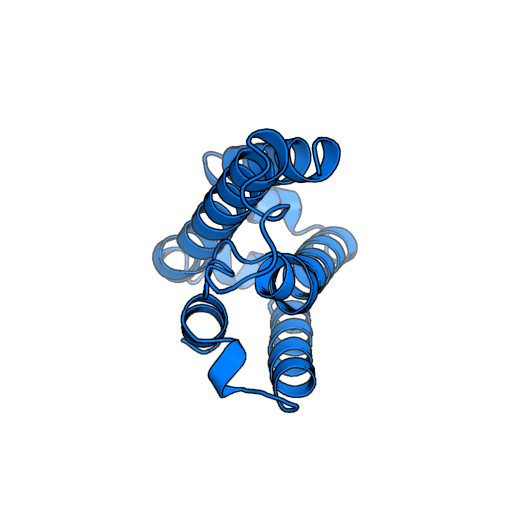 . SER A 1 98 ? -6.631 -2.132 0.093 1.00 97.69 98 SER A C 1
ATOM 757 O O . SER A 1 98 ? -7.664 -1.886 0.706 1.00 97.69 98 SER A O 1
ATOM 759 N N . PHE A 1 99 ? -5.463 -1.598 0.456 1.00 96.69 99 PHE A N 1
ATOM 760 C CA . PHE A 1 99 ? -5.326 -0.740 1.633 1.00 96.69 99 PHE A CA 1
ATOM 761 C C . PHE A 1 99 ? -6.137 0.547 1.503 1.00 96.69 99 PHE A C 1
ATOM 763 O O . PHE A 1 99 ? -6.935 0.860 2.383 1.00 96.69 99 PHE A O 1
ATOM 770 N N . PHE A 1 100 ? -5.977 1.277 0.403 1.00 97.19 100 PHE A N 1
ATOM 771 C CA . PHE A 1 100 ? -6.694 2.533 0.200 1.00 97.19 100 PHE A CA 1
ATOM 772 C C . PHE A 1 100 ? -8.198 2.329 0.011 1.00 97.19 100 PHE A C 1
ATOM 774 O O . PHE A 1 100 ? -8.978 3.113 0.550 1.00 97.19 100 PHE A O 1
ATOM 781 N N . ASP A 1 101 ? -8.612 1.265 -0.679 1.00 97.69 101 ASP A N 1
ATOM 782 C CA . ASP A 1 101 ? -10.024 0.899 -0.811 1.00 97.69 101 ASP A CA 1
ATOM 783 C C . ASP A 1 101 ? -10.655 0.610 0.561 1.00 97.69 101 ASP A C 1
ATOM 785 O O . ASP A 1 101 ? -11.711 1.154 0.891 1.00 97.69 101 ASP A O 1
ATOM 789 N N . HIS A 1 102 ? -9.966 -0.158 1.412 1.00 97.25 102 HIS A N 1
ATOM 790 C CA . HIS A 1 102 ? -10.415 -0.442 2.776 1.00 97.25 102 HIS A CA 1
ATOM 791 C C . HIS A 1 102 ? -10.532 0.820 3.638 1.00 97.25 102 HIS A C 1
ATOM 793 O O . HIS A 1 102 ? -11.547 1.033 4.308 1.00 97.25 102 HIS A O 1
ATOM 799 N N . LEU A 1 103 ? -9.509 1.683 3.607 1.00 96.50 103 LEU A N 1
ATOM 800 C CA . LEU A 1 103 ? -9.512 2.940 4.360 1.00 96.50 103 LEU A CA 1
ATOM 801 C C . LEU A 1 103 ? -10.637 3.875 3.907 1.00 96.50 103 LEU A C 1
ATOM 803 O O . LEU A 1 103 ? -11.269 4.509 4.753 1.00 96.50 103 LEU A O 1
ATOM 807 N N . GLY A 1 104 ? -10.884 3.955 2.596 1.00 96.31 104 GLY A N 1
ATOM 808 C CA . GLY A 1 104 ? -11.947 4.770 2.015 1.00 96.31 104 GLY A CA 1
ATOM 809 C C . GLY A 1 104 ? -13.333 4.264 2.406 1.00 96.31 104 GLY A C 1
ATOM 810 O O . GLY A 1 104 ? -14.136 5.028 2.935 1.00 96.31 104 GLY A O 1
ATOM 811 N N . LYS A 1 105 ? -13.594 2.963 2.232 1.00 97.00 105 LYS A N 1
ATOM 812 C CA . LYS A 1 105 ? -14.887 2.338 2.565 1.00 97.00 105 LYS A CA 1
ATOM 813 C C . LYS A 1 105 ? -15.276 2.502 4.032 1.00 97.00 105 LYS A C 1
ATOM 815 O O . LYS A 1 105 ? -16.450 2.696 4.334 1.00 97.00 105 LYS A O 1
ATOM 820 N N . ASN A 1 1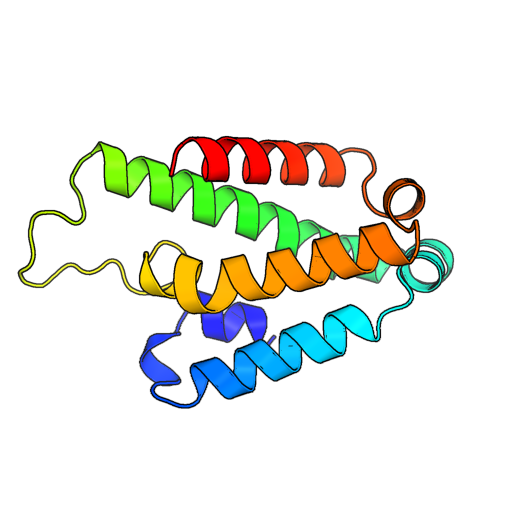06 ? -14.299 2.443 4.933 1.00 96.75 106 ASN A N 1
ATOM 821 C CA . ASN A 1 106 ? -14.540 2.499 6.374 1.00 96.75 106 ASN A CA 1
ATOM 822 C C . ASN A 1 106 ? -14.289 3.885 6.989 1.00 96.75 106 ASN A C 1
ATOM 824 O O . ASN A 1 106 ? -14.449 4.057 8.195 1.00 96.75 106 ASN A O 1
ATOM 828 N N . ASN A 1 107 ? -13.929 4.887 6.177 1.00 95.62 107 ASN A N 1
ATOM 829 C CA . ASN A 1 107 ? -13.605 6.246 6.625 1.00 95.62 107 ASN A CA 1
ATOM 830 C C . ASN A 1 107 ? -12.498 6.291 7.696 1.00 95.62 107 ASN A C 1
ATOM 832 O O . ASN A 1 107 ? -12.538 7.102 8.618 1.00 95.62 107 ASN A O 1
ATOM 836 N N . TYR A 1 108 ? -11.491 5.425 7.571 1.00 95.81 108 TYR A N 1
ATOM 837 C CA . TYR A 1 108 ? -10.355 5.367 8.498 1.00 95.81 108 TYR A CA 1
ATOM 838 C C . TYR A 1 108 ? -9.253 6.388 8.185 1.00 95.81 108 TYR A C 1
ATOM 840 O O . TYR A 1 108 ? -8.285 6.506 8.936 1.00 95.81 108 TYR A O 1
ATOM 848 N N . GLY A 1 109 ? -9.376 7.131 7.080 1.00 92.69 109 GLY A N 1
ATOM 849 C CA . GLY A 1 109 ? -8.356 8.075 6.622 1.00 92.69 109 GLY A CA 1
ATOM 850 C C . GLY A 1 109 ? -7.975 9.121 7.672 1.00 92.69 109 GLY A C 1
ATOM 851 O O . GLY A 1 109 ? -6.791 9.335 7.898 1.00 92.69 109 GLY A O 1
ATOM 852 N N . SER A 1 110 ? -8.952 9.714 8.364 1.00 93.38 110 SER A N 1
ATOM 853 C CA . SER A 1 110 ? -8.699 10.727 9.401 1.00 93.38 110 SER A CA 1
ATOM 854 C C . SER A 1 110 ? -8.058 10.168 10.670 1.00 93.38 110 SER A C 1
ATOM 856 O O . SER A 1 110 ? -7.436 10.917 11.414 1.00 93.38 110 SER A O 1
ATOM 858 N N . ASP A 1 111 ? -8.233 8.870 10.929 1.00 93.75 111 ASP A N 1
ATOM 859 C CA . ASP A 1 111 ? -7.674 8.202 12.102 1.00 93.75 111 ASP A CA 1
ATOM 860 C C . ASP A 1 111 ? -6.232 7.743 11.839 1.00 93.75 111 ASP A C 1
ATOM 862 O O . ASP A 1 111 ? -5.386 7.816 12.723 1.00 93.75 111 ASP A O 1
ATOM 866 N N . LEU A 1 112 ? -5.942 7.241 10.633 1.00 93.81 112 LEU A N 1
ATOM 867 C CA . LEU A 1 112 ? -4.657 6.611 10.322 1.00 93.81 112 LEU A CA 1
ATOM 868 C C . LEU A 1 112 ? -3.722 7.496 9.488 1.00 93.81 112 LEU A C 1
ATOM 870 O O . LEU A 1 112 ? -2.530 7.554 9.778 1.00 93.81 112 LEU A O 1
ATOM 874 N N . LEU A 1 113 ? -4.224 8.155 8.438 1.00 93.94 113 LEU A N 1
ATOM 875 C CA . LEU A 1 113 ? -3.411 8.860 7.437 1.00 93.94 113 LEU A CA 1
ATOM 876 C C . LEU A 1 113 ? -3.118 10.308 7.849 1.00 93.94 113 LEU A C 1
ATOM 878 O O . LEU A 1 113 ? -3.480 11.251 7.146 1.00 93.94 113 LEU A O 1
ATOM 882 N N . ILE A 1 114 ? -2.455 10.477 8.988 1.00 92.81 114 ILE A N 1
ATOM 883 C CA . ILE A 1 114 ? -2.061 11.782 9.532 1.00 92.81 114 ILE A CA 1
ATOM 884 C C . ILE A 1 114 ? -0.541 11.987 9.454 1.00 92.81 114 ILE A C 1
ATOM 886 O O . ILE A 1 114 ? 0.220 11.026 9.329 1.00 92.81 114 ILE A O 1
ATOM 890 N N . GLU A 1 115 ? -0.106 13.249 9.520 1.00 92.50 115 GLU A N 1
ATOM 891 C CA . GLU A 1 115 ? 1.307 13.658 9.617 1.00 92.50 115 GLU A CA 1
ATOM 892 C C . GLU A 1 115 ? 2.212 12.993 8.552 1.00 92.50 115 GLU A C 1
ATOM 894 O O . GLU A 1 115 ? 1.975 13.113 7.345 1.00 92.50 115 GLU A O 1
ATOM 899 N N . ASP A 1 116 ? 3.253 12.276 8.985 1.00 92.44 116 ASP A N 1
ATOM 900 C CA . ASP A 1 116 ? 4.237 11.630 8.115 1.00 92.44 116 ASP A CA 1
ATOM 901 C C . ASP A 1 116 ? 3.612 10.571 7.199 1.00 92.44 116 ASP A C 1
ATOM 903 O O . ASP A 1 116 ? 4.081 10.360 6.076 1.00 92.44 116 ASP A O 1
ATOM 907 N N . LEU A 1 117 ? 2.536 9.907 7.638 1.00 94.88 117 LEU A N 1
ATOM 908 C CA . LEU A 1 117 ? 1.872 8.901 6.815 1.00 94.88 117 LEU A CA 1
ATOM 909 C C . LEU A 1 117 ? 1.135 9.546 5.641 1.00 94.88 117 LEU A C 1
ATOM 911 O O . LEU A 1 117 ? 1.142 9.007 4.532 1.00 94.88 117 LEU A O 1
ATOM 915 N N . GLN A 1 118 ? 0.562 10.731 5.858 1.00 94.75 118 GLN A N 1
ATOM 916 C CA . GLN A 1 118 ? -0.054 11.518 4.796 1.00 94.75 118 GLN A CA 1
ATOM 917 C C . GLN A 1 118 ? 0.990 11.967 3.766 1.00 94.75 118 GLN A C 1
ATOM 919 O O . GLN A 1 118 ? 0.760 11.852 2.559 1.00 94.75 118 GLN A O 1
ATOM 924 N N . LEU A 1 119 ? 2.170 12.400 4.226 1.00 96.00 119 LEU A N 1
ATOM 925 C CA . LEU A 1 119 ? 3.281 12.758 3.344 1.00 96.00 119 LEU A CA 1
ATOM 926 C C . LEU A 1 119 ? 3.773 11.554 2.524 1.00 96.00 119 LEU A C 1
ATOM 928 O O . LEU A 1 119 ? 4.032 11.690 1.326 1.00 96.00 119 LEU A O 1
ATOM 932 N N . ALA A 1 120 ? 3.872 10.369 3.132 1.00 96.88 120 ALA A N 1
ATOM 933 C CA . ALA A 1 120 ? 4.208 9.141 2.411 1.00 96.88 120 ALA A CA 1
ATOM 934 C C . ALA A 1 120 ? 3.153 8.799 1.344 1.00 96.88 120 ALA A C 1
ATOM 936 O O . ALA A 1 120 ? 3.514 8.490 0.209 1.00 96.88 120 ALA A O 1
ATOM 937 N N . CYS A 1 121 ? 1.859 8.934 1.657 1.00 96.75 121 CYS A N 1
ATOM 938 C CA . CYS A 1 121 ? 0.776 8.737 0.686 1.00 96.75 121 CYS A CA 1
ATOM 939 C C . CYS A 1 121 ? 0.870 9.716 -0.492 1.00 96.75 121 CYS A C 1
ATOM 941 O O . CYS A 1 121 ? 0.687 9.315 -1.640 1.00 96.75 121 CYS A O 1
ATOM 943 N N . TYR A 1 122 ? 1.215 10.979 -0.232 1.00 96.69 122 TYR A N 1
ATOM 944 C CA . TYR A 1 122 ? 1.434 11.967 -1.288 1.00 96.69 122 TYR A CA 1
ATOM 945 C C . TYR A 1 122 ? 2.616 11.593 -2.197 1.00 96.69 122 TYR A C 1
ATOM 947 O O . TYR A 1 122 ? 2.511 11.680 -3.420 1.00 96.69 122 TYR A O 1
ATOM 955 N N . LYS A 1 123 ? 3.730 11.116 -1.624 1.00 96.94 123 LYS A N 1
ATOM 956 C CA . LYS A 1 123 ? 4.882 10.628 -2.403 1.00 96.94 123 LYS A CA 1
ATOM 957 C C . LYS A 1 123 ? 4.522 9.419 -3.268 1.00 96.94 123 LYS A C 1
ATOM 959 O O . LYS A 1 123 ? 4.922 9.383 -4.429 1.00 96.94 123 LYS A O 1
ATOM 964 N N . ILE A 1 124 ? 3.752 8.471 -2.724 1.00 97.56 124 ILE A N 1
ATOM 965 C CA . ILE A 1 124 ? 3.212 7.327 -3.475 1.00 97.56 124 ILE A CA 1
ATOM 966 C C . ILE A 1 124 ? 2.385 7.835 -4.658 1.00 97.56 124 ILE A C 1
ATOM 968 O O . ILE A 1 124 ? 2.670 7.460 -5.788 1.00 97.56 124 ILE A O 1
ATOM 972 N N . LEU A 1 125 ? 1.418 8.727 -4.421 1.00 96.94 125 LEU A N 1
ATOM 973 C CA . LEU A 1 125 ? 0.563 9.280 -5.474 1.00 96.94 125 LEU A CA 1
ATOM 974 C C . LEU A 1 125 ? 1.380 9.941 -6.591 1.00 96.94 125 LEU A C 1
ATOM 976 O O . 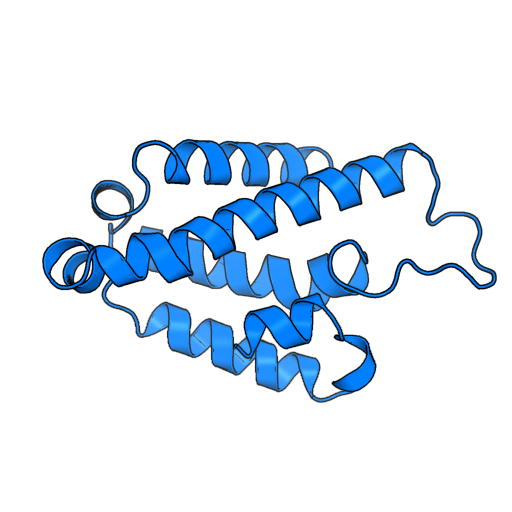LEU A 1 125 ? 1.160 9.664 -7.766 1.00 96.94 125 LEU A O 1
ATOM 980 N N . ASN A 1 126 ? 2.354 10.776 -6.226 1.00 96.50 126 ASN A N 1
ATOM 981 C CA . ASN A 1 126 ? 3.204 11.459 -7.195 1.00 96.50 126 ASN A CA 1
ATOM 982 C C . ASN A 1 126 ? 4.048 10.476 -8.026 1.00 96.50 126 ASN A C 1
ATOM 984 O O . ASN A 1 126 ? 4.171 10.628 -9.241 1.00 96.50 126 ASN A O 1
ATOM 988 N N . ALA A 1 127 ? 4.602 9.442 -7.385 1.00 93.69 127 ALA A N 1
ATOM 989 C CA . ALA A 1 127 ? 5.343 8.402 -8.087 1.00 93.69 127 ALA A CA 1
ATOM 990 C C . ALA A 1 127 ? 4.438 7.632 -9.064 1.00 93.69 127 ALA A C 1
ATOM 992 O O . ALA A 1 127 ? 4.839 7.404 -10.201 1.00 93.69 127 ALA A O 1
ATOM 993 N N . LEU A 1 128 ? 3.207 7.300 -8.659 1.00 93.12 128 LEU A N 1
ATOM 994 C CA . LEU A 1 128 ? 2.228 6.616 -9.510 1.00 93.12 128 LEU A CA 1
ATOM 995 C C . LEU A 1 128 ? 1.771 7.454 -10.708 1.00 93.12 128 LEU A C 1
ATOM 997 O O . LEU A 1 128 ? 1.512 6.882 -11.755 1.00 93.12 128 LEU A O 1
ATOM 1001 N N . TYR A 1 129 ? 1.687 8.781 -10.584 1.00 92.06 129 TYR A N 1
ATOM 1002 C CA . TYR A 1 129 ? 1.398 9.655 -11.729 1.00 92.06 129 TYR A CA 1
ATOM 1003 C C . TYR A 1 129 ? 2.555 9.779 -12.719 1.00 92.06 129 TYR A C 1
ATOM 1005 O O . TYR A 1 129 ? 2.337 10.164 -13.865 1.00 92.06 129 TYR A O 1
ATOM 1013 N N . THR A 1 130 ? 3.779 9.511 -12.269 1.00 88.81 130 THR A N 1
ATOM 1014 C CA . THR A 1 130 ? 4.976 9.607 -13.112 1.00 88.81 130 THR A CA 1
ATOM 1015 C C . THR A 1 130 ? 5.298 8.285 -13.820 1.00 88.81 130 THR A C 1
ATOM 1017 O O . THR A 1 130 ? 5.978 8.303 -14.845 1.00 88.81 130 THR A O 1
ATOM 1020 N N . LEU A 1 131 ? 4.860 7.159 -13.246 1.00 81.38 131 LEU A N 1
ATOM 1021 C CA . LEU A 1 131 ? 4.974 5.799 -13.791 1.00 81.38 131 LEU A CA 1
ATOM 1022 C C . LEU A 1 131 ? 4.120 5.619 -15.052 1.00 81.38 131 LEU A C 1
ATOM 1024 O O . LEU A 1 131 ? 4.644 4.981 -15.992 1.00 81.38 131 LEU A O 1
#

pLDDT: mean 87.86, std 11.89, range [46.56, 97.69]

InterPro domains:
  IPR015925 Ryanodine/Inositol 1,4,5-trisphosphate receptor [PTHR46399] (1-131)

Sequence (131 aa):
KLSGLLRQKITAFGHDVDISVRCLQCLVQAIDARAITKNSPEIVRSSIHPFFHNAADDLL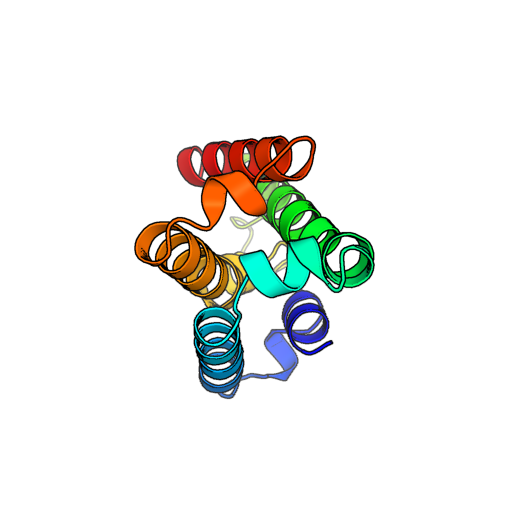QTVHNLQIGRFSHVKGTITRGATSVDYVHMVLLPVLSSFFDHLGKNNYGSDLLIEDLQLACYKILNALYTL

Organism: Owenia fusiformis (NCBI:txid6347)

Secondary structure (DSSP, 8-state):
-HHHHHHHHHHHHGGGHHHHHHHHHHHHHT--HHHHHHH-HHHIIIIIHHHHHHHHHHHHHHHHHHHTTTTS-TTT----STT-HHHIIIIIHHHHHHHHHHHHHTT-HHHHS-HHHHHHHHHHHHHHHH-